Protein AF-A0A093G5S0-F1 (afdb_monomer)

InterPro domains:
  IPR011989 Armadillo-like helical [G3DSA:1.25.10.10] (1-171)
  IPR013878 Mo25-like [PF08569] (2-171)
  IPR013878 Mo25-like [PTHR10182] (2-171)
  IPR016024 Armadillo-type fold [SSF48371] (2-171)

Structure (mmCIF, N/CA/C/O backbone):
data_AF-A0A093G5S0-F1
#
_entry.id   AF-A0A093G5S0-F1
#
loop_
_atom_site.group_PDB
_atom_site.id
_atom_site.type_symbol
_atom_site.label_atom_id
_atom_site.label_alt_id
_atom_site.label_comp_id
_atom_site.label_asym_id
_atom_site.label_entity_id
_atom_site.label_seq_id
_atom_site.pdbx_PDB_ins_code
_atom_site.Cartn_x
_atom_site.Cartn_y
_atom_site.Cartn_z
_atom_site.occupancy
_atom_site.B_iso_or_equiv
_atom_site.auth_seq_id
_atom_site.auth_comp_id
_atom_site.auth_asym_id
_atom_site.auth_atom_id
_atom_site.pdbx_PDB_model_num
ATOM 1 N N . GLN A 1 1 ? -11.031 22.937 14.926 1.00 67.75 1 GLN A N 1
ATOM 2 C CA . GLN A 1 1 ? -12.144 22.072 15.363 1.00 67.75 1 GLN A CA 1
ATOM 3 C C . GLN A 1 1 ? -12.121 20.758 14.589 1.00 67.75 1 GLN A C 1
ATOM 5 O O . GLN A 1 1 ? -11.604 19.810 15.152 1.00 67.75 1 GLN A O 1
ATOM 10 N N . ALA A 1 2 ? -12.470 20.707 13.295 1.00 84.75 2 ALA A N 1
ATOM 11 C CA . ALA A 1 2 ? -12.469 19.441 12.534 1.00 84.75 2 ALA A CA 1
ATOM 12 C C . ALA A 1 2 ? -11.119 18.682 12.506 1.00 84.75 2 ALA A C 1
ATOM 14 O O . ALA A 1 2 ? -11.086 17.479 12.726 1.00 84.75 2 ALA A O 1
ATOM 15 N N . SER A 1 3 ? -9.992 19.375 12.288 1.00 84.62 3 SER A N 1
ATOM 16 C CA . SER A 1 3 ? -8.662 18.729 12.271 1.00 84.62 3 SER A CA 1
ATOM 17 C C . SER A 1 3 ? -8.305 18.072 13.614 1.00 84.62 3 SER A C 1
ATOM 19 O O . SER A 1 3 ? -7.853 16.934 13.654 1.00 84.62 3 SER A O 1
ATOM 21 N N . GLU A 1 4 ? -8.613 18.741 14.728 1.00 88.88 4 GLU A N 1
ATOM 22 C CA . GLU A 1 4 ? -8.352 18.222 16.076 1.00 88.88 4 GLU A CA 1
ATOM 23 C C . GLU A 1 4 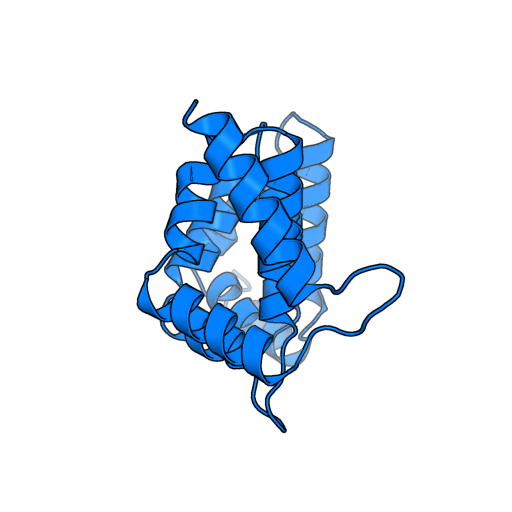? -9.207 16.984 16.395 1.00 88.88 4 GLU A C 1
ATOM 25 O O . GLU A 1 4 ? -8.733 16.042 17.027 1.00 88.88 4 GLU A O 1
ATOM 30 N N . GLU A 1 5 ? -10.460 16.960 15.935 1.00 92.69 5 GLU A N 1
ATOM 31 C CA . GLU A 1 5 ? -11.350 15.802 16.075 1.00 92.69 5 GLU A CA 1
ATOM 32 C C . GLU A 1 5 ? -10.858 14.600 15.262 1.00 92.69 5 GLU A C 1
ATOM 34 O O . GLU A 1 5 ? -10.888 13.473 15.762 1.00 92.69 5 GLU A O 1
ATOM 39 N N . VAL A 1 6 ? -10.347 14.831 14.046 1.00 92.56 6 VAL A N 1
ATOM 40 C CA . VAL A 1 6 ? -9.728 13.781 13.224 1.00 92.56 6 VAL A CA 1
ATOM 41 C C . VAL A 1 6 ? -8.500 13.210 13.928 1.00 92.56 6 VAL A C 1
ATOM 43 O O . VAL A 1 6 ? -8.415 11.993 14.077 1.00 92.56 6 VAL A O 1
ATOM 46 N N . SER A 1 7 ? -7.589 14.051 14.426 1.00 92.19 7 SER A N 1
ATOM 47 C CA . SER A 1 7 ? -6.389 13.579 15.130 1.00 92.19 7 SER A CA 1
ATOM 48 C C . SER A 1 7 ? -6.743 12.774 16.389 1.00 92.19 7 SER A C 1
ATOM 50 O O . SER A 1 7 ? -6.206 11.686 16.585 1.00 92.19 7 SER A O 1
ATOM 52 N N . LYS A 1 8 ? -7.707 13.238 17.203 1.00 93.94 8 LYS A N 1
ATOM 53 C CA . LYS A 1 8 ? -8.197 12.489 18.381 1.00 93.94 8 LYS A CA 1
ATOM 54 C C . LYS A 1 8 ? -8.806 11.141 17.996 1.00 93.94 8 LYS A C 1
ATOM 56 O O . LYS A 1 8 ? -8.541 10.136 18.651 1.00 93.94 8 LYS A O 1
ATOM 61 N N . SER A 1 9 ? -9.595 11.110 16.924 1.00 94.19 9 SER A N 1
ATOM 62 C CA . SER A 1 9 ? -10.241 9.883 16.447 1.00 94.19 9 SER A CA 1
ATOM 63 C C . SER A 1 9 ? -9.219 8.875 15.920 1.00 94.19 9 SER A C 1
ATOM 65 O O . SER A 1 9 ? -9.297 7.694 16.252 1.00 94.19 9 SER A O 1
ATOM 67 N N . LEU A 1 10 ? -8.230 9.330 15.143 1.00 94.88 10 LEU A N 1
ATOM 68 C CA . LEU A 1 10 ? -7.137 8.487 14.653 1.00 94.88 10 LEU A CA 1
ATOM 69 C C . LEU A 1 10 ? -6.314 7.916 15.807 1.00 94.88 10 LEU A C 1
ATOM 71 O O . LEU A 1 10 ? -6.008 6.725 15.810 1.00 94.88 10 LEU A O 1
ATOM 75 N N . GLN A 1 11 ? -6.013 8.730 16.817 1.00 93.81 11 GLN A N 1
ATOM 76 C CA . GLN A 1 11 ? -5.295 8.261 17.992 1.00 93.81 11 GLN A CA 1
ATOM 77 C C . GLN A 1 11 ? -6.086 7.179 18.745 1.00 93.81 11 GLN A C 1
ATOM 79 O O . GLN A 1 11 ? -5.525 6.128 19.049 1.00 93.81 11 GLN A O 1
ATOM 84 N N . ALA A 1 12 ? -7.389 7.379 18.963 1.00 93.00 12 ALA A N 1
ATOM 85 C CA . ALA A 1 12 ? -8.244 6.381 19.604 1.00 93.00 12 ALA A CA 1
ATOM 86 C C . ALA A 1 12 ? -8.317 5.067 18.800 1.00 93.00 12 ALA A C 1
ATOM 88 O O . ALA A 1 12 ? -8.182 3.983 19.367 1.00 93.00 12 ALA A O 1
ATOM 89 N N . MET A 1 13 ? -8.463 5.140 17.470 1.00 93.81 13 MET A N 1
ATOM 90 C CA . MET A 1 13 ? -8.431 3.952 16.602 1.00 93.81 13 MET A CA 1
ATOM 91 C C . MET A 1 13 ? -7.089 3.222 16.692 1.00 93.81 13 MET A C 1
ATOM 93 O O . MET A 1 13 ? -7.049 1.996 16.786 1.00 93.81 13 MET A O 1
ATOM 97 N N . LYS A 1 14 ? -5.980 3.967 16.685 1.00 92.25 14 LYS A N 1
ATOM 98 C CA . LYS A 1 14 ? -4.633 3.411 16.819 1.00 92.25 14 LYS A CA 1
ATOM 99 C C . LYS A 1 14 ? -4.452 2.698 18.157 1.00 92.25 14 LYS A C 1
ATOM 101 O O . LYS A 1 14 ? -3.913 1.598 18.167 1.00 92.25 14 LYS A O 1
ATOM 106 N N . GLU A 1 15 ? -4.908 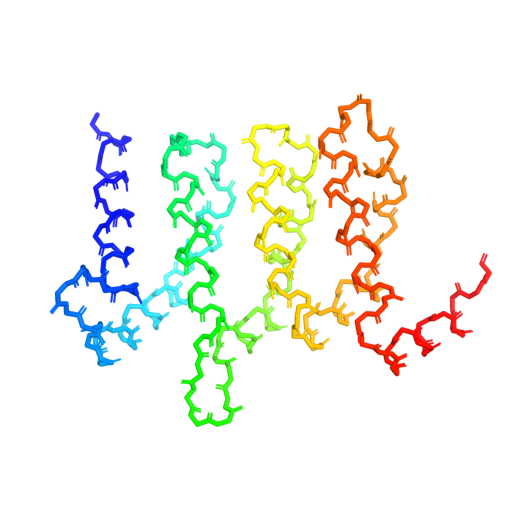3.283 19.260 1.00 91.06 15 GLU A N 1
ATOM 107 C CA . GLU A 1 15 ? -4.829 2.666 20.591 1.00 91.06 15 GLU A CA 1
ATOM 108 C C . GLU A 1 15 ? -5.627 1.355 20.658 1.00 91.06 15 GLU A C 1
ATOM 110 O O . GLU A 1 15 ? -5.139 0.369 21.210 1.00 91.06 15 GLU A O 1
ATOM 115 N N . ILE A 1 16 ? -6.803 1.297 20.022 1.00 91.06 16 ILE A N 1
ATOM 116 C CA . ILE A 1 16 ? -7.604 0.066 19.923 1.00 91.06 16 ILE A CA 1
ATOM 117 C C . ILE A 1 16 ? -6.872 -1.024 19.129 1.00 91.06 16 ILE A C 1
ATOM 119 O O . ILE A 1 16 ? -6.949 -2.193 19.493 1.00 91.06 16 ILE A O 1
ATOM 123 N N . LEU A 1 17 ? -6.190 -0.668 18.037 1.00 87.75 17 LEU A N 1
ATOM 124 C CA . LEU A 1 17 ? -5.579 -1.631 17.109 1.00 87.75 17 LEU A CA 1
ATOM 125 C C . LEU A 1 17 ? -4.172 -2.077 17.517 1.00 87.75 17 LEU A C 1
ATOM 127 O O . LEU A 1 17 ? -3.797 -3.233 17.323 1.00 87.75 17 LEU A O 1
ATOM 131 N N . CYS A 1 18 ? -3.371 -1.157 18.044 1.00 82.56 18 CYS A N 1
ATOM 132 C CA . CYS A 1 18 ? -1.974 -1.396 18.398 1.00 82.56 18 CYS A CA 1
ATOM 133 C C . CYS A 1 18 ? -1.787 -1.730 19.883 1.00 82.56 18 CYS A C 1
ATOM 135 O O . CYS A 1 18 ? -0.714 -2.201 20.253 1.00 82.56 18 CYS A O 1
ATOM 137 N N . GLY A 1 19 ? -2.808 -1.505 20.715 1.00 78.88 19 GLY A N 1
ATOM 138 C CA . GLY A 1 19 ? -2.689 -1.564 22.167 1.00 78.88 19 GLY A CA 1
ATOM 139 C C . GLY A 1 19 ? -1.970 -0.343 22.744 1.00 78.88 19 GLY A C 1
ATOM 140 O O . GLY A 1 19 ? -1.450 0.517 22.026 1.00 78.88 19 GLY A O 1
ATOM 141 N N . THR A 1 20 ? -1.940 -0.272 24.071 1.00 75.81 20 THR A N 1
ATOM 142 C CA . THR A 1 20 ? -1.122 0.690 24.824 1.00 75.81 20 THR A CA 1
ATOM 143 C C . THR A 1 20 ? 0.045 -0.043 2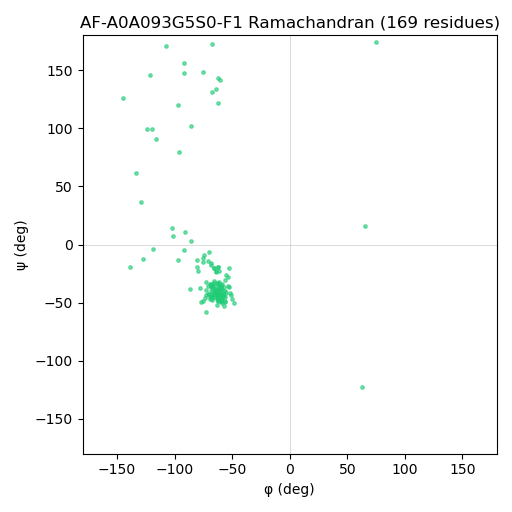5.482 1.00 75.81 20 THR A C 1
ATOM 145 O O . THR A 1 20 ? 0.085 -1.271 25.485 1.00 75.81 20 THR A O 1
ATOM 148 N N . THR A 1 21 ? 1.008 0.687 26.054 1.00 66.44 21 THR A N 1
ATOM 149 C CA . THR A 1 21 ? 2.210 0.112 26.693 1.00 66.44 21 THR A CA 1
ATOM 150 C C . THR A 1 21 ? 1.925 -0.963 27.748 1.00 66.44 21 THR A C 1
ATOM 152 O O . THR A 1 21 ? 2.808 -1.773 28.007 1.00 66.44 21 THR A O 1
ATOM 155 N N . ASP A 1 22 ? 0.708 -1.010 28.303 1.00 65.88 22 ASP A N 1
ATOM 156 C CA . ASP A 1 22 ? 0.340 -1.904 29.406 1.00 65.88 22 ASP A CA 1
ATOM 157 C C . ASP A 1 22 ? -0.780 -2.911 29.078 1.00 65.88 22 ASP A C 1
ATOM 159 O O . ASP A 1 22 ? -1.122 -3.733 29.932 1.00 65.88 22 ASP A O 1
ATOM 163 N N . LYS A 1 23 ? -1.396 -2.866 27.884 1.00 69.00 23 LYS A N 1
ATOM 164 C CA . LYS A 1 23 ? -2.527 -3.749 27.534 1.00 69.00 23 LYS A CA 1
ATOM 165 C C . LYS A 1 23 ? -2.518 -4.165 26.068 1.00 69.00 23 LYS A C 1
ATOM 167 O O . LYS A 1 23 ? -2.558 -3.318 25.175 1.00 69.00 23 LYS A O 1
ATOM 172 N N . GLU A 1 24 ? -2.561 -5.478 25.840 1.00 71.19 24 GLU A N 1
ATOM 173 C CA . GLU A 1 24 ? -2.843 -6.034 24.517 1.00 71.19 24 GLU A CA 1
ATOM 174 C C . GLU A 1 24 ? -4.252 -5.634 24.047 1.00 71.19 24 GLU A C 1
ATOM 176 O O . GLU A 1 24 ? -5.187 -5.561 24.856 1.00 71.19 24 GLU A O 1
ATOM 181 N N . PRO A 1 25 ? -4.421 -5.360 22.744 1.00 78.00 25 PRO A N 1
ATOM 182 C CA . PRO A 1 25 ? -5.691 -4.911 22.205 1.00 78.00 25 PRO A CA 1
ATOM 183 C C . PRO A 1 25 ? -6.752 -6.028 22.283 1.00 78.00 25 PRO A C 1
ATOM 185 O O . PRO A 1 25 ? -6.488 -7.156 21.852 1.00 78.00 25 PRO A O 1
ATOM 188 N N . PRO A 1 26 ? -7.969 -5.752 22.795 1.00 81.69 26 PRO A N 1
ATOM 189 C CA . PRO A 1 26 ? -9.013 -6.766 22.899 1.00 81.69 26 PRO A CA 1
ATOM 190 C C . PRO A 1 26 ? -9.407 -7.282 21.511 1.00 81.69 26 PRO A C 1
ATOM 192 O O . PRO A 1 26 ? -9.851 -6.514 20.655 1.00 81.69 26 PRO A O 1
ATOM 195 N N . THR A 1 27 ? -9.284 -8.592 21.281 1.00 84.75 27 THR A N 1
ATOM 196 C CA . THR A 1 27 ? -9.490 -9.204 19.955 1.00 84.75 27 THR A CA 1
ATOM 197 C C . THR A 1 27 ? -10.873 -8.913 19.367 1.00 84.75 27 THR A C 1
ATOM 199 O O . THR A 1 27 ? -10.997 -8.704 18.160 1.00 84.75 27 THR A O 1
ATOM 202 N N . GLU A 1 28 ? -11.907 -8.865 20.211 1.00 87.94 28 GLU A N 1
ATOM 203 C CA . GLU A 1 28 ? -13.278 -8.548 19.802 1.00 87.94 28 GLU A CA 1
ATOM 204 C C . GLU A 1 28 ? -13.417 -7.092 19.340 1.00 87.94 28 GLU A C 1
ATOM 206 O O . GLU A 1 28 ? -13.950 -6.836 18.262 1.00 87.94 28 GLU A O 1
ATOM 211 N N . THR A 1 29 ? -12.866 -6.137 20.094 1.00 89.38 29 THR A N 1
ATOM 212 C CA . THR A 1 29 ? -12.905 -4.711 19.737 1.00 89.38 29 THR A CA 1
ATOM 213 C C . THR A 1 29 ? -12.121 -4.437 18.454 1.00 89.38 29 THR A C 1
ATOM 215 O O . THR A 1 29 ? -12.588 -3.697 17.592 1.00 89.38 29 THR A O 1
ATOM 218 N N . VAL A 1 30 ? -10.969 -5.091 18.271 1.00 90.88 30 VAL A N 1
ATOM 219 C CA . VAL A 1 30 ? -10.203 -5.035 17.015 1.00 90.88 30 VAL A CA 1
ATOM 220 C C . VAL A 1 30 ? -11.019 -5.592 15.849 1.00 90.88 30 VAL A C 1
ATOM 222 O O . VAL A 1 30 ? -11.008 -5.020 14.760 1.00 90.88 30 VAL A O 1
ATOM 225 N N . ALA A 1 31 ? -11.731 -6.704 16.054 1.00 90.31 31 ALA A N 1
ATOM 226 C CA . ALA A 1 31 ? -12.573 -7.301 15.022 1.00 90.31 31 ALA A CA 1
ATOM 227 C C . ALA A 1 31 ? -13.723 -6.376 14.610 1.00 90.31 31 ALA A C 1
ATOM 229 O O . ALA A 1 31 ? -13.939 -6.193 13.413 1.00 90.31 31 ALA A O 1
ATOM 230 N N . GLN A 1 32 ? -14.410 -5.778 15.586 1.00 93.06 32 GLN A N 1
ATOM 231 C CA . GLN A 1 32 ? -15.488 -4.819 15.352 1.00 93.06 32 GLN A CA 1
ATOM 232 C C . GLN A 1 32 ? -14.974 -3.580 14.613 1.00 93.06 32 GLN A C 1
ATOM 234 O O . GLN A 1 32 ? -15.530 -3.213 13.582 1.00 93.06 32 GLN A O 1
ATOM 239 N N . LEU A 1 33 ? -13.867 -2.986 15.073 1.00 94.06 33 LEU A N 1
ATOM 240 C CA . LEU A 1 33 ? -13.283 -1.814 14.422 1.00 94.06 33 LEU A CA 1
ATOM 241 C C . LEU A 1 33 ? -12.838 -2.123 12.985 1.00 94.06 33 LEU A C 1
ATOM 243 O O . LEU A 1 33 ? -13.130 -1.350 12.078 1.00 94.06 33 LEU A O 1
ATOM 247 N N . ALA A 1 34 ? -12.178 -3.261 12.750 1.00 93.44 34 ALA A N 1
ATOM 248 C CA . ALA A 1 34 ? -11.793 -3.679 11.403 1.00 93.44 34 ALA A CA 1
ATOM 249 C C . ALA A 1 34 ? -13.017 -3.851 10.490 1.00 93.44 34 ALA A C 1
ATOM 251 O O . ALA A 1 34 ? -13.003 -3.378 9.357 1.00 93.44 34 ALA A O 1
ATOM 252 N N . GLN A 1 35 ? -14.085 -4.479 10.988 1.00 92.94 35 GLN A N 1
ATOM 253 C CA . GLN A 1 35 ? -15.315 -4.663 10.223 1.00 92.94 35 GLN A CA 1
ATOM 254 C C . GLN A 1 35 ? -15.965 -3.323 9.851 1.00 92.94 35 GLN A C 1
ATOM 256 O O . GLN A 1 35 ? -16.341 -3.126 8.696 1.00 92.94 35 GLN A O 1
ATOM 261 N N . GLU A 1 36 ? -16.046 -2.386 10.795 1.00 94.94 36 GLU A N 1
ATOM 262 C CA . GLU A 1 36 ? -16.591 -1.048 10.549 1.00 94.94 36 GLU A CA 1
ATOM 263 C C . GLU A 1 36 ? -15.727 -0.234 9.581 1.00 94.94 36 GLU A C 1
ATOM 265 O O . GLU A 1 36 ? -16.260 0.482 8.732 1.00 94.94 36 GLU A O 1
ATOM 270 N N . LEU A 1 37 ? -14.400 -0.389 9.624 1.00 94.94 37 LEU A N 1
ATOM 271 C CA . LEU A 1 37 ? -13.488 0.228 8.656 1.00 94.94 37 LEU A CA 1
ATOM 272 C C . LEU A 1 37 ? -13.769 -0.228 7.216 1.00 94.94 37 LEU A C 1
ATOM 274 O O . LEU A 1 37 ? -13.663 0.585 6.294 1.00 94.94 37 LEU A O 1
ATOM 278 N N . TYR A 1 38 ? -14.137 -1.498 7.021 1.00 93.44 38 TYR A N 1
ATOM 279 C CA . TYR A 1 38 ? -14.525 -2.027 5.711 1.00 93.44 38 TYR A CA 1
ATOM 280 C C . TYR A 1 38 ? -15.928 -1.557 5.309 1.00 93.44 38 TYR A C 1
ATOM 282 O O . TYR A 1 38 ? -16.106 -1.041 4.209 1.00 93.44 38 TYR A O 1
ATOM 290 N N . ASN A 1 39 ? -16.913 -1.686 6.205 1.00 94.75 39 ASN A N 1
ATOM 291 C CA . ASN A 1 39 ? -18.320 -1.376 5.923 1.00 94.75 39 ASN A CA 1
ATOM 292 C C . ASN A 1 39 ? -18.544 0.106 5.595 1.00 94.75 39 ASN A C 1
ATOM 294 O O . ASN A 1 39 ? -19.321 0.440 4.705 1.00 94.75 39 ASN A O 1
ATOM 298 N N . SER A 1 40 ? -17.861 0.995 6.317 1.00 95.50 40 SER A N 1
ATOM 299 C CA . SER A 1 40 ? -17.972 2.445 6.130 1.00 95.50 40 SER A CA 1
ATOM 300 C C . SER A 1 40 ? -17.149 2.977 4.954 1.00 95.50 40 SER A C 1
ATOM 302 O O . SER A 1 40 ? -17.292 4.142 4.584 1.00 95.50 40 SER A O 1
ATOM 304 N N . GLY A 1 41 ? -16.236 2.171 4.400 1.00 93.31 41 GLY A N 1
ATOM 305 C CA . GLY A 1 41 ? -15.246 2.637 3.430 1.00 93.31 41 GLY A CA 1
ATOM 306 C C . GLY A 1 41 ? -14.242 3.643 4.011 1.00 93.31 41 GLY A C 1
ATOM 307 O O . GLY A 1 41 ? -13.542 4.316 3.253 1.00 93.31 41 GLY A O 1
ATOM 308 N N . LEU A 1 42 ? -14.135 3.761 5.342 1.00 94.06 42 LEU A N 1
ATOM 309 C CA . LEU A 1 42 ? -13.285 4.763 5.990 1.00 94.06 42 LEU A CA 1
ATOM 310 C C . LEU A 1 42 ? -11.812 4.634 5.578 1.00 94.06 42 LEU A C 1
ATOM 312 O O . LEU A 1 42 ? -11.143 5.649 5.410 1.00 94.06 42 LEU A O 1
ATOM 316 N N . LEU A 1 43 ? -11.313 3.419 5.326 1.00 91.19 43 LEU A N 1
ATOM 317 C CA . LEU A 1 43 ? -9.943 3.222 4.826 1.00 91.19 43 LEU A CA 1
ATOM 318 C C . LEU A 1 43 ? -9.688 3.928 3.495 1.00 91.19 43 LEU A C 1
ATOM 320 O O . LEU A 1 43 ? -8.663 4.586 3.330 1.00 91.19 43 LEU A O 1
ATOM 324 N N . VAL A 1 44 ? -10.635 3.816 2.565 1.00 94.81 44 VAL A N 1
ATOM 325 C CA . VAL A 1 44 ? -10.571 4.480 1.258 1.00 94.81 44 VAL A CA 1
ATOM 326 C C . VAL A 1 44 ? -10.572 5.991 1.468 1.00 94.81 44 VAL A C 1
ATOM 328 O O . VAL A 1 44 ? -9.714 6.690 0.933 1.00 94.81 44 VAL A O 1
ATOM 331 N N . THR A 1 45 ? -11.478 6.486 2.314 1.00 96.50 45 THR A N 1
ATOM 332 C CA . THR A 1 45 ? -11.614 7.913 2.634 1.00 96.50 45 THR A CA 1
ATOM 333 C C . THR A 1 45 ? -10.345 8.493 3.259 1.00 96.50 45 THR A C 1
ATOM 335 O O . THR A 1 45 ? -9.930 9.586 2.871 1.00 96.50 45 THR A O 1
ATOM 338 N N . LEU A 1 46 ? -9.700 7.776 4.184 1.00 95.62 46 LEU A N 1
ATOM 339 C CA . LEU A 1 46 ? -8.455 8.208 4.825 1.00 95.62 46 LEU A CA 1
ATOM 340 C C . LEU A 1 46 ? -7.297 8.301 3.826 1.00 95.62 46 LEU A C 1
ATOM 342 O O . LEU A 1 46 ? -6.529 9.259 3.880 1.00 95.62 46 LEU A O 1
ATOM 346 N N . ILE A 1 47 ? -7.184 7.348 2.895 1.00 95.69 47 ILE A N 1
ATOM 347 C CA . ILE A 1 47 ? -6.148 7.367 1.852 1.00 95.69 47 ILE A CA 1
ATOM 348 C C . ILE A 1 47 ? -6.420 8.494 0.847 1.00 95.69 47 ILE A C 1
ATOM 350 O O . ILE A 1 47 ? -5.520 9.275 0.543 1.00 95.69 47 ILE A O 1
ATOM 354 N N . ALA A 1 48 ? -7.662 8.625 0.374 1.00 95.62 48 ALA A N 1
ATOM 355 C CA . ALA A 1 48 ? -8.053 9.648 -0.595 1.00 95.62 48 ALA A CA 1
ATOM 356 C C . ALA A 1 48 ? -7.857 11.077 -0.059 1.00 95.62 48 ALA A C 1
ATOM 358 O O . ALA A 1 48 ? -7.478 11.976 -0.806 1.00 95.62 48 ALA A O 1
ATOM 359 N N . ASN A 1 49 ? -8.069 11.282 1.244 1.00 95.94 49 ASN A N 1
ATOM 360 C CA . ASN A 1 49 ? -7.941 12.583 1.904 1.00 95.94 49 ASN A CA 1
ATOM 361 C C . ASN A 1 49 ? -6.637 12.737 2.698 1.00 95.94 49 ASN A C 1
ATOM 363 O O . ASN A 1 49 ? -6.503 13.683 3.474 1.00 95.94 49 ASN A O 1
ATOM 367 N N . LEU A 1 50 ? -5.652 11.854 2.500 1.00 96.31 50 LEU A N 1
ATOM 368 C CA . LEU A 1 50 ? -4.426 11.823 3.303 1.00 96.31 50 LEU A CA 1
ATOM 369 C C . LEU A 1 50 ? -3.672 13.161 3.289 1.00 96.31 50 LEU A C 1
ATOM 371 O O . LEU A 1 50 ? -3.028 13.526 4.270 1.00 96.31 50 LEU A O 1
ATOM 375 N N . GLN A 1 51 ? -3.773 13.926 2.198 1.00 95.38 51 GLN A N 1
ATOM 376 C CA . GLN A 1 51 ? -3.162 15.253 2.088 1.00 95.38 51 GLN A CA 1
ATOM 377 C C . GLN A 1 51 ? -3.729 16.268 3.093 1.00 95.38 51 GLN A C 1
ATOM 379 O O . GLN A 1 51 ? -2.965 17.106 3.575 1.00 95.38 51 GLN A O 1
ATOM 384 N N . LEU A 1 52 ? -5.020 16.162 3.429 1.00 94.94 52 LEU A N 1
ATOM 385 C CA . LEU A 1 52 ? -5.751 17.077 4.317 1.00 94.94 52 LEU A CA 1
ATOM 386 C C . LEU A 1 52 ? -5.503 16.800 5.807 1.00 94.94 52 LEU A C 1
ATOM 388 O O . LEU A 1 52 ? -5.755 17.664 6.643 1.00 94.94 52 LEU A O 1
ATOM 392 N N . ILE A 1 53 ? -5.023 15.601 6.137 1.00 94.88 53 ILE A N 1
ATOM 393 C CA . ILE A 1 53 ? -4.721 15.180 7.510 1.00 94.88 53 ILE A CA 1
ATOM 394 C C . ILE A 1 53 ? -3.422 15.852 7.969 1.00 94.88 53 ILE A C 1
ATOM 396 O O . ILE A 1 53 ? -2.537 16.114 7.159 1.00 94.88 53 ILE A O 1
ATOM 400 N N . ASP A 1 54 ? -3.265 16.150 9.252 1.00 94.31 54 ASP A N 1
ATOM 401 C CA . ASP A 1 54 ? -2.032 16.724 9.791 1.00 94.31 54 ASP A CA 1
ATOM 402 C C . ASP A 1 54 ? -0.844 15.734 9.734 1.00 94.31 54 ASP A C 1
ATOM 404 O O . ASP A 1 54 ? -0.979 14.570 9.353 1.00 94.31 54 ASP A O 1
ATOM 408 N N . PHE A 1 55 ? 0.365 16.196 10.058 1.00 91.94 5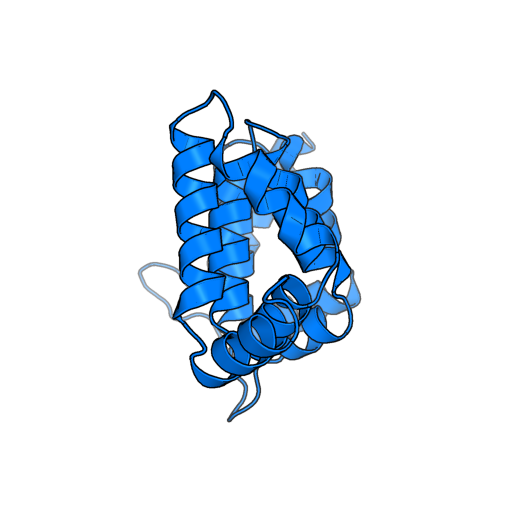5 PHE A N 1
ATOM 409 C CA . PHE A 1 55 ? 1.578 15.381 9.918 1.00 91.94 55 PHE A CA 1
ATOM 410 C C . PHE A 1 55 ? 1.565 14.113 10.790 1.00 91.94 55 PHE A C 1
ATOM 412 O O . PHE A 1 55 ? 1.915 13.036 10.293 1.00 91.94 55 PHE A O 1
ATOM 419 N N . GLU A 1 56 ? 1.149 14.219 12.057 1.00 94.00 56 GLU A N 1
ATOM 420 C CA . GLU A 1 56 ? 1.044 13.053 12.943 1.00 94.00 56 GLU A CA 1
ATOM 421 C C . GLU A 1 56 ? -0.156 12.187 12.551 1.00 94.00 56 GLU A C 1
ATOM 423 O O . GLU A 1 56 ? -0.018 10.969 12.457 1.00 94.00 56 GLU A O 1
ATOM 428 N N . GLY A 1 57 ? -1.289 12.783 12.169 1.00 95.38 57 GLY A N 1
ATOM 429 C CA . GLY A 1 57 ? -2.429 12.020 11.660 1.00 95.38 57 GLY A CA 1
ATOM 430 C C . GLY A 1 57 ? -2.085 11.160 10.433 1.00 95.38 57 GLY A C 1
ATOM 431 O O . GLY A 1 57 ? -2.475 9.996 10.366 1.00 95.38 57 GLY A O 1
ATOM 432 N N . LYS A 1 58 ? -1.274 11.656 9.484 1.00 95.81 58 LYS A N 1
ATOM 433 C CA . LYS A 1 58 ? -0.801 10.858 8.330 1.00 95.81 58 LYS A CA 1
ATOM 434 C C . LYS A 1 58 ? -0.002 9.616 8.758 1.00 95.81 58 LYS A C 1
ATOM 436 O O . LYS A 1 58 ? -0.069 8.563 8.113 1.00 95.81 58 LYS A O 1
ATOM 441 N N . LYS A 1 59 ? 0.797 9.744 9.820 1.00 95.25 59 LYS A N 1
ATOM 442 C CA . LYS A 1 59 ? 1.578 8.642 10.398 1.00 95.25 59 LYS A CA 1
ATOM 443 C C . LYS A 1 59 ? 0.657 7.637 11.082 1.00 95.25 59 LYS A C 1
ATOM 445 O O . LYS A 1 59 ? 0.820 6.440 10.853 1.00 95.25 59 LYS A O 1
ATOM 450 N N . ASP A 1 60 ? -0.334 8.120 11.822 1.00 95.94 60 ASP A N 1
ATOM 451 C CA . ASP A 1 60 ? -1.332 7.281 12.481 1.00 95.94 60 ASP A CA 1
ATOM 452 C C . ASP A 1 60 ? -2.176 6.501 11.468 1.00 95.94 60 ASP A C 1
ATOM 454 O O . ASP A 1 60 ? -2.326 5.292 11.621 1.00 95.94 60 ASP A O 1
ATOM 458 N N . VAL A 1 61 ? -2.612 7.125 10.365 1.00 97.06 61 VAL A N 1
ATOM 459 C CA . VAL A 1 61 ? -3.295 6.424 9.258 1.00 97.06 61 VAL A CA 1
ATOM 460 C C . VAL A 1 61 ? -2.440 5.283 8.710 1.00 97.06 61 VAL A C 1
ATOM 462 O O . VAL A 1 61 ? -2.936 4.172 8.539 1.00 97.06 61 VAL A O 1
ATOM 465 N N . SER A 1 62 ? -1.146 5.527 8.482 1.00 96.25 62 SER A N 1
ATOM 466 C CA . SER A 1 62 ? -0.237 4.494 7.962 1.00 96.25 62 SER A CA 1
ATOM 467 C C . SER A 1 62 ? -0.085 3.324 8.940 1.00 96.25 62 SER A C 1
ATOM 469 O O . SER A 1 62 ? -0.029 2.167 8.530 1.00 96.25 62 SER A O 1
ATOM 471 N N . GLN A 1 63 ? -0.029 3.609 10.243 1.00 95.19 63 GLN A N 1
ATOM 472 C CA . GLN A 1 63 ? 0.065 2.583 11.283 1.00 95.19 63 GLN A CA 1
ATOM 473 C C . GLN A 1 63 ? -1.227 1.772 11.408 1.00 95.19 63 GLN A C 1
ATOM 475 O O . GLN A 1 63 ? -1.159 0.545 11.443 1.00 95.19 63 GLN A O 1
ATOM 480 N N . ILE A 1 64 ? -2.382 2.442 11.418 1.00 95.88 64 ILE A N 1
ATOM 481 C CA . ILE A 1 64 ? -3.709 1.815 11.430 1.00 95.88 64 ILE A CA 1
ATOM 482 C C . ILE A 1 64 ? -3.852 0.883 10.228 1.00 95.88 64 ILE A C 1
ATOM 484 O O . ILE A 1 64 ? -4.138 -0.298 10.410 1.00 95.88 64 ILE A O 1
ATOM 488 N N . PHE A 1 65 ? -3.581 1.390 9.020 1.00 97.38 65 PHE A N 1
ATOM 489 C CA . PHE A 1 65 ? -3.669 0.628 7.775 1.00 97.38 65 PHE A CA 1
ATOM 490 C C . PHE A 1 65 ? -2.788 -0.627 7.811 1.00 97.38 65 PHE A C 1
ATOM 492 O O . PHE A 1 65 ? -3.257 -1.732 7.545 1.00 97.38 65 PHE A O 1
ATOM 499 N N . ASN A 1 66 ? -1.521 -0.485 8.206 1.00 96.31 66 ASN A N 1
ATOM 500 C CA . ASN A 1 66 ? -0.590 -1.611 8.258 1.00 96.31 66 ASN A CA 1
ATOM 501 C C . ASN A 1 66 ? -0.964 -2.634 9.342 1.00 96.31 66 ASN A C 1
ATOM 503 O O . ASN A 1 66 ? -0.782 -3.834 9.141 1.00 96.31 66 ASN A O 1
ATOM 507 N N . ASN A 1 67 ? -1.484 -2.182 10.487 1.00 94.56 67 ASN A N 1
ATOM 508 C CA . ASN A 1 67 ? -1.915 -3.066 11.567 1.00 94.56 67 ASN A CA 1
ATOM 509 C C . ASN A 1 67 ? -3.078 -3.957 11.109 1.00 94.56 67 ASN A C 1
ATOM 511 O O . ASN A 1 67 ? -2.977 -5.183 11.180 1.00 94.56 67 ASN A O 1
ATOM 515 N N . ILE A 1 68 ? -4.133 -3.361 10.545 1.00 94.94 68 ILE A N 1
ATOM 516 C CA . ILE A 1 68 ? -5.270 -4.145 10.053 1.00 94.94 68 ILE A CA 1
ATOM 517 C C . ILE A 1 68 ? -4.880 -5.025 8.866 1.00 94.94 68 ILE A C 1
ATOM 519 O O . ILE A 1 68 ? -5.431 -6.113 8.714 1.00 94.94 68 ILE A O 1
ATOM 523 N N . LEU A 1 69 ? -3.931 -4.601 8.026 1.00 96.56 69 LEU A N 1
ATOM 524 C CA . LEU A 1 69 ? -3.484 -5.383 6.876 1.00 96.56 69 LEU A CA 1
ATOM 525 C C . LEU A 1 69 ? -2.812 -6.691 7.299 1.00 96.56 69 LEU A C 1
ATOM 527 O O . LEU A 1 69 ? -3.069 -7.739 6.710 1.00 96.56 69 LEU A O 1
ATOM 531 N N . ARG A 1 70 ? -2.011 -6.634 8.367 1.00 94.62 70 ARG A N 1
ATOM 532 C CA . ARG A 1 70 ? -1.323 -7.791 8.956 1.00 94.62 70 ARG A CA 1
ATOM 533 C C . ARG A 1 70 ? -2.244 -8.702 9.765 1.00 94.62 70 ARG A C 1
ATOM 535 O O . ARG A 1 70 ? -1.831 -9.800 10.133 1.00 94.62 70 ARG A O 1
ATOM 542 N N . ARG A 1 71 ? -3.471 -8.269 10.061 1.00 92.31 71 ARG A N 1
ATOM 543 C CA . ARG A 1 71 ? -4.414 -9.035 10.875 1.00 92.31 71 ARG A CA 1
ATOM 544 C C . ARG A 1 71 ? -4.805 -10.342 10.182 1.00 92.31 71 ARG A C 1
ATOM 546 O O . ARG A 1 71 ? -5.171 -10.359 9.006 1.00 92.31 71 ARG A O 1
ATOM 553 N N . GLN A 1 72 ? -4.790 -11.427 10.952 1.00 90.44 72 GLN A N 1
ATOM 554 C CA . GLN A 1 72 ? -5.206 -12.756 10.511 1.00 90.44 72 GLN A CA 1
ATOM 555 C C . GLN A 1 72 ? -6.346 -13.294 11.379 1.00 90.44 72 GLN A C 1
ATOM 557 O O . GLN A 1 72 ? -6.409 -13.032 12.579 1.00 90.44 72 GLN A O 1
ATOM 562 N N . ILE A 1 73 ? -7.250 -14.049 10.756 1.00 88.88 73 ILE A N 1
ATOM 563 C CA . ILE A 1 73 ? -8.287 -14.838 11.427 1.00 88.88 73 ILE A CA 1
ATOM 564 C C . ILE A 1 73 ? -8.105 -16.282 10.958 1.00 88.88 73 ILE A C 1
ATOM 566 O O . ILE A 1 73 ? -8.492 -16.645 9.845 1.00 88.88 73 ILE A O 1
ATOM 570 N N . GLY A 1 74 ? -7.448 -17.096 11.788 1.00 90.50 74 GLY A N 1
ATOM 571 C CA . GLY A 1 74 ? -6.941 -18.399 11.361 1.00 90.50 74 GLY A CA 1
ATOM 572 C C . GLY A 1 74 ? -5.896 -18.227 10.256 1.00 90.50 74 GLY A C 1
ATOM 573 O O . GLY A 1 74 ? -4.913 -17.518 10.438 1.00 90.50 74 GLY A O 1
ATOM 574 N N . THR A 1 75 ? -6.126 -18.844 9.099 1.00 91.50 75 THR A N 1
ATOM 575 C CA . THR A 1 75 ? -5.254 -18.729 7.915 1.00 91.50 75 THR A CA 1
ATOM 576 C C . THR A 1 75 ? -5.657 -17.603 6.962 1.00 91.50 75 THR A C 1
ATOM 578 O O . THR A 1 75 ? -4.969 -17.367 5.971 1.00 91.50 75 THR A O 1
ATOM 581 N N . ARG A 1 76 ? -6.774 -16.914 7.229 1.00 93.31 76 ARG A N 1
ATOM 582 C CA . ARG A 1 76 ? -7.302 -15.856 6.360 1.00 93.31 76 ARG A CA 1
ATOM 583 C C . ARG A 1 76 ? -6.769 -14.490 6.762 1.00 93.31 76 ARG A C 1
ATOM 585 O O . ARG A 1 76 ? -6.597 -14.208 7.947 1.00 93.31 76 ARG A O 1
ATOM 592 N N . SER A 1 77 ? -6.601 -13.622 5.770 1.00 95.81 77 SER A N 1
ATOM 593 C CA . SER A 1 77 ? -6.239 -12.213 5.942 1.00 95.81 77 SER A CA 1
ATOM 594 C C . SER A 1 77 ? -7.384 -11.330 5.431 1.00 95.81 77 SER A C 1
ATOM 596 O O . SER A 1 77 ? -7.394 -10.984 4.249 1.00 95.81 77 SER A O 1
ATOM 598 N N . PRO A 1 78 ? -8.351 -10.942 6.290 1.00 95.69 78 PRO A N 1
ATOM 599 C CA . PRO A 1 78 ? -9.561 -10.234 5.860 1.00 95.69 78 PRO A CA 1
ATOM 600 C C . PRO A 1 78 ? -9.282 -8.942 5.089 1.00 95.69 78 PRO A C 1
ATOM 602 O O . PRO A 1 78 ? -9.928 -8.667 4.085 1.00 95.69 78 PRO A O 1
ATOM 605 N N . THR A 1 79 ? -8.280 -8.165 5.508 1.00 96.75 79 THR A N 1
ATOM 606 C CA . THR A 1 79 ? -7.917 -6.917 4.818 1.00 96.75 79 THR A CA 1
ATOM 607 C C . THR A 1 79 ? -7.324 -7.177 3.435 1.00 96.75 79 THR A C 1
ATOM 609 O O . THR A 1 79 ? -7.584 -6.420 2.507 1.00 96.75 79 THR A O 1
ATOM 612 N N . VAL A 1 80 ? -6.555 -8.258 3.265 1.00 97.94 80 VAL A N 1
ATOM 613 C CA . VAL A 1 80 ? -6.014 -8.649 1.954 1.00 97.94 80 VAL A CA 1
ATOM 614 C C . VAL A 1 80 ? -7.150 -9.038 1.016 1.00 97.94 80 VAL A C 1
ATOM 616 O O . VAL A 1 80 ? -7.164 -8.612 -0.136 1.00 97.94 80 VAL A O 1
ATOM 619 N N . GLU A 1 81 ? -8.130 -9.793 1.510 1.00 97.19 81 GLU A N 1
ATOM 620 C CA . GLU A 1 81 ? -9.330 -10.150 0.748 1.00 97.19 81 GLU A CA 1
ATOM 621 C C . GLU A 1 81 ? -10.151 -8.903 0.381 1.00 97.19 81 GLU A C 1
ATOM 623 O O . GLU A 1 81 ? -10.537 -8.736 -0.776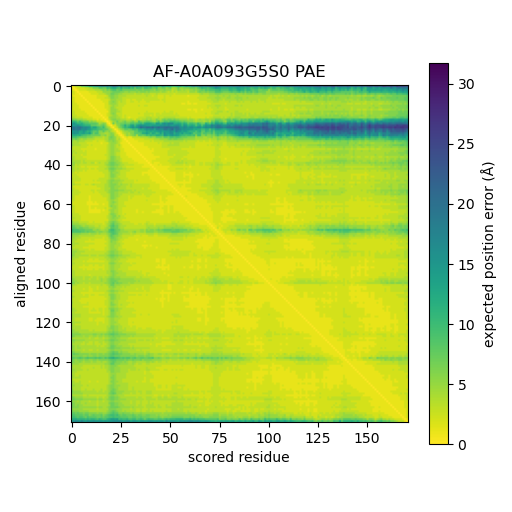 1.00 97.19 81 GLU A O 1
ATOM 628 N N . TYR A 1 82 ? -10.341 -7.984 1.333 1.00 97.50 82 TYR A N 1
ATOM 629 C CA . TYR A 1 82 ? -11.031 -6.715 1.109 1.00 97.50 82 TYR A CA 1
ATOM 630 C C . TYR A 1 82 ? -10.342 -5.864 0.033 1.00 97.50 82 TYR A C 1
ATOM 632 O O . TYR A 1 82 ? -11.010 -5.411 -0.893 1.00 97.50 82 TYR A O 1
ATOM 640 N N . ILE A 1 83 ? -9.019 -5.676 0.106 1.00 97.81 83 ILE A N 1
ATOM 641 C CA . ILE A 1 83 ? -8.269 -4.904 -0.899 1.00 97.81 83 ILE A CA 1
ATOM 642 C C . ILE A 1 83 ? -8.257 -5.628 -2.249 1.00 97.81 83 ILE A C 1
ATOM 644 O O . ILE A 1 83 ? -8.349 -4.974 -3.284 1.00 97.81 83 ILE A O 1
ATOM 648 N N . SER A 1 84 ? -8.213 -6.963 -2.264 1.00 97.44 84 SER A N 1
ATOM 649 C CA . SER A 1 84 ? -8.296 -7.736 -3.512 1.00 97.44 84 SER A CA 1
ATOM 650 C C . SER A 1 84 ? -9.631 -7.518 -4.232 1.00 97.44 84 SER A C 1
ATOM 652 O O . SER A 1 84 ? -9.660 -7.433 -5.456 1.00 97.44 84 SER A O 1
ATOM 654 N N . ALA A 1 85 ? -10.727 -7.363 -3.480 1.00 96.56 85 ALA A N 1
ATOM 655 C CA . ALA A 1 85 ? -12.035 -6.987 -4.018 1.00 96.56 85 ALA A CA 1
ATOM 656 C C . ALA A 1 85 ? -12.143 -5.490 -4.389 1.00 96.56 85 ALA A C 1
ATOM 658 O O . ALA A 1 85 ? -13.053 -5.098 -5.115 1.00 96.56 85 ALA A O 1
ATOM 659 N N . HIS A 1 86 ? -11.210 -4.655 -3.921 1.00 96.19 86 HIS A N 1
ATOM 660 C CA . HIS A 1 86 ? -11.207 -3.200 -4.091 1.00 96.19 86 HIS A CA 1
ATOM 661 C C . HIS A 1 86 ? -9.821 -2.678 -4.533 1.00 96.19 86 HIS A C 1
ATOM 663 O O . HIS A 1 86 ? -9.217 -1.851 -3.840 1.00 96.19 86 HIS A O 1
ATOM 669 N N . PRO A 1 87 ? -9.305 -3.099 -5.707 1.00 96.25 87 PRO A N 1
ATOM 670 C CA . PRO A 1 87 ? -7.927 -2.823 -6.132 1.00 96.25 87 PRO A CA 1
ATOM 671 C C . PRO A 1 87 ? -7.614 -1.330 -6.305 1.00 96.25 87 PRO A C 1
ATOM 673 O O . PRO A 1 87 ? -6.454 -0.931 -6.228 1.00 96.25 87 PRO A O 1
ATOM 676 N N . HIS A 1 88 ? -8.636 -0.478 -6.457 1.00 96.50 88 HIS A N 1
ATOM 677 C CA . HIS A 1 88 ? -8.481 0.979 -6.498 1.00 96.50 88 HIS A CA 1
ATOM 678 C C . HIS A 1 88 ? -7.712 1.542 -5.289 1.00 96.50 88 HIS A C 1
ATOM 680 O O . HIS A 1 88 ? -7.027 2.551 -5.430 1.00 96.50 88 HIS A O 1
ATOM 686 N N . ILE A 1 89 ? -7.757 0.875 -4.129 1.00 97.56 89 ILE A N 1
ATOM 687 C CA . ILE A 1 89 ? -6.965 1.237 -2.944 1.00 97.56 89 ILE A CA 1
ATOM 688 C C . ILE A 1 89 ? -5.464 1.203 -3.252 1.00 97.56 89 ILE A C 1
ATOM 690 O O . ILE A 1 89 ? -4.746 2.142 -2.910 1.00 97.56 89 ILE A O 1
ATOM 694 N N . LEU A 1 90 ? -4.995 0.158 -3.941 1.00 98.31 90 LEU A N 1
ATOM 695 C CA . LEU A 1 90 ? -3.589 0.012 -4.327 1.00 98.31 90 LEU A CA 1
ATOM 696 C C . LEU A 1 90 ? -3.171 1.128 -5.288 1.00 98.31 90 LEU A C 1
ATOM 698 O O . LEU A 1 90 ? -2.103 1.714 -5.130 1.00 98.31 90 LEU A O 1
ATOM 702 N N . PHE A 1 91 ? -4.039 1.473 -6.240 1.00 97.75 91 PHE A N 1
ATOM 703 C CA . PHE A 1 91 ? -3.754 2.513 -7.228 1.00 97.75 91 PHE A CA 1
ATOM 704 C C . PHE A 1 91 ? -3.789 3.926 -6.634 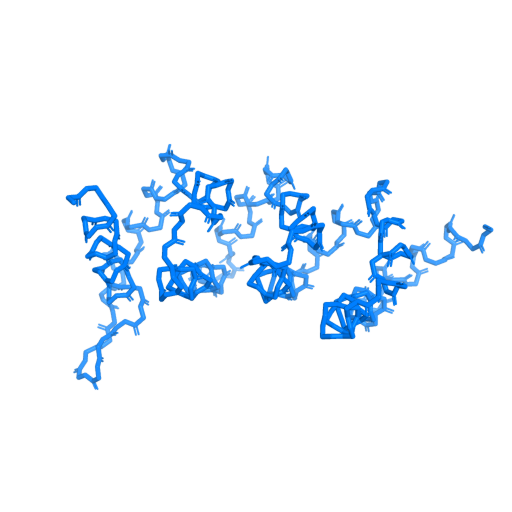1.00 97.75 91 PHE A C 1
ATOM 706 O O . PHE A 1 91 ? -2.995 4.773 -7.037 1.00 97.75 91 PHE A O 1
ATOM 713 N N . MET A 1 92 ? -4.636 4.186 -5.631 1.00 97.81 92 MET A N 1
ATOM 714 C CA . MET A 1 92 ? -4.582 5.439 -4.867 1.00 97.81 92 MET A CA 1
ATOM 715 C C . MET A 1 92 ? -3.260 5.581 -4.106 1.00 97.81 92 MET A C 1
ATOM 717 O O . MET A 1 92 ? -2.663 6.657 -4.112 1.00 97.81 92 MET A O 1
ATOM 721 N N . LEU A 1 93 ? -2.786 4.500 -3.474 1.00 98.19 93 LEU A N 1
ATOM 722 C CA . LEU A 1 93 ? -1.488 4.490 -2.797 1.00 98.19 93 LEU A CA 1
ATOM 723 C C . LEU A 1 93 ? -0.345 4.718 -3.795 1.00 98.19 93 LEU A C 1
ATOM 725 O O . LEU A 1 93 ? 0.504 5.571 -3.559 1.00 98.19 93 LEU A O 1
ATOM 729 N N . LEU A 1 94 ? -0.356 4.026 -4.934 1.00 98.00 94 LEU A N 1
ATOM 730 C CA . LEU A 1 94 ? 0.649 4.184 -5.985 1.00 98.00 94 LEU A CA 1
ATOM 731 C C . LEU A 1 94 ? 0.697 5.620 -6.529 1.00 98.00 94 LEU A C 1
ATOM 733 O O . LEU A 1 94 ? 1.759 6.240 -6.543 1.00 98.00 94 LEU A O 1
ATOM 737 N N . LYS A 1 95 ? -0.462 6.199 -6.859 1.00 97.44 95 LYS A N 1
ATOM 738 C CA . LYS A 1 95 ? -0.569 7.597 -7.300 1.00 97.44 95 LYS A CA 1
ATOM 739 C C . LYS A 1 95 ? -0.115 8.599 -6.230 1.00 97.44 95 LYS A C 1
ATOM 741 O O . LYS A 1 95 ? 0.253 9.729 -6.543 1.00 97.44 95 LYS A O 1
ATOM 746 N N . GLY A 1 96 ? -0.074 8.187 -4.962 1.00 97.38 96 GLY A N 1
ATOM 747 C CA . GLY A 1 96 ? 0.481 8.973 -3.864 1.00 97.38 96 GLY A CA 1
ATOM 748 C C . GLY A 1 96 ? 1.924 9.435 -4.089 1.00 97.38 96 GLY A C 1
ATOM 749 O O . GLY A 1 96 ? 2.291 10.490 -3.572 1.00 97.38 96 GLY A O 1
ATOM 750 N N . TYR A 1 97 ? 2.717 8.722 -4.901 1.00 97.81 97 TYR A N 1
ATOM 751 C CA . TYR A 1 97 ? 4.072 9.145 -5.282 1.00 97.81 97 TYR A CA 1
ATOM 752 C C . TYR A 1 97 ? 4.109 10.472 -6.055 1.00 97.81 97 TYR A C 1
ATOM 754 O O . TYR A 1 97 ? 5.110 11.181 -5.994 1.00 97.81 97 TYR A O 1
ATOM 762 N N . GLU A 1 98 ? 3.013 10.871 -6.708 1.00 96.06 98 GLU A N 1
ATOM 763 C CA . GLU A 1 98 ? 2.909 12.166 -7.399 1.00 96.06 98 GLU A CA 1
ATOM 764 C C . GLU A 1 98 ? 2.758 13.351 -6.433 1.00 96.06 98 GLU A C 1
ATOM 766 O O . GLU A 1 98 ? 2.802 14.508 -6.843 1.00 96.06 98 GLU A O 1
ATOM 771 N N . SER A 1 99 ? 2.550 13.077 -5.144 1.00 95.81 99 SER A N 1
ATOM 772 C CA . SER A 1 99 ? 2.237 14.073 -4.126 1.00 95.81 99 SER A CA 1
ATOM 773 C C . SER A 1 99 ? 3.299 14.090 -3.023 1.00 95.81 99 SER A C 1
ATOM 775 O O . SER A 1 99 ? 3.215 13.287 -2.088 1.00 95.81 99 SER A O 1
ATOM 777 N N . PRO A 1 100 ? 4.259 15.037 -3.047 1.00 94.25 100 PRO A N 1
ATOM 778 C CA . PRO A 1 100 ? 5.406 15.031 -2.135 1.00 94.25 100 PRO A CA 1
ATOM 779 C C . PRO A 1 100 ? 5.048 14.934 -0.646 1.00 94.25 100 PRO A C 1
ATOM 781 O O . PRO A 1 100 ? 5.699 14.218 0.110 1.00 94.25 100 PRO A O 1
ATOM 784 N N . ASN A 1 101 ? 3.952 15.578 -0.232 1.00 93.81 101 ASN A N 1
ATOM 785 C CA . ASN A 1 101 ? 3.502 15.618 1.164 1.00 93.81 101 ASN A CA 1
ATOM 786 C C . ASN A 1 101 ? 3.001 14.271 1.717 1.00 93.81 101 ASN A C 1
ATOM 788 O O . ASN A 1 101 ? 2.854 14.131 2.933 1.00 93.81 101 ASN A O 1
ATOM 792 N N . ILE A 1 102 ? 2.677 13.305 0.852 1.00 96.94 102 ILE A N 1
ATOM 793 C CA . ILE A 1 102 ? 2.140 11.993 1.249 1.00 96.94 102 ILE A CA 1
ATOM 794 C C . ILE A 1 102 ? 2.907 10.813 0.653 1.00 96.94 102 ILE A C 1
ATOM 796 O O . ILE A 1 102 ? 2.722 9.697 1.131 1.00 96.94 102 ILE A O 1
ATOM 800 N N . ALA A 1 103 ? 3.785 11.045 -0.327 1.00 97.38 103 ALA A N 1
ATOM 801 C CA . ALA A 1 103 ? 4.473 10.004 -1.086 1.00 97.38 103 ALA A CA 1
ATOM 802 C C . ALA A 1 103 ? 5.103 8.925 -0.195 1.00 97.38 103 ALA A C 1
ATOM 804 O O . ALA A 1 103 ? 4.800 7.747 -0.352 1.00 97.38 103 ALA A O 1
ATOM 805 N N . LEU A 1 104 ? 5.882 9.318 0.818 1.00 97.56 104 LEU A N 1
ATOM 806 C CA . LEU A 1 104 ? 6.539 8.365 1.721 1.00 97.56 104 LEU A CA 1
ATOM 807 C C . LEU A 1 104 ? 5.545 7.562 2.578 1.00 97.56 104 LEU A C 1
ATOM 809 O O . LEU A 1 104 ? 5.784 6.399 2.894 1.00 97.56 104 LEU A O 1
ATOM 813 N N . ARG A 1 105 ? 4.409 8.160 2.958 1.00 97.50 105 ARG A N 1
ATOM 814 C CA . ARG A 1 105 ? 3.352 7.468 3.717 1.00 97.50 105 ARG A CA 1
ATOM 815 C C . ARG A 1 105 ? 2.638 6.449 2.837 1.00 97.50 105 ARG A C 1
ATOM 817 O O . ARG A 1 105 ? 2.436 5.313 3.263 1.00 97.50 105 ARG A O 1
ATOM 824 N N . CYS A 1 106 ? 2.337 6.828 1.598 1.00 98.12 106 CYS A N 1
ATOM 825 C CA . CYS A 1 106 ? 1.788 5.916 0.607 1.00 98.12 106 CYS A CA 1
ATOM 826 C C . CYS A 1 106 ? 2.758 4.777 0.281 1.00 98.12 106 CYS A C 1
ATOM 828 O O . CYS A 1 106 ? 2.333 3.628 0.271 1.00 98.12 106 CYS A O 1
ATOM 830 N N . GLY A 1 107 ? 4.053 5.061 0.121 1.00 98.00 107 GLY A N 1
ATOM 831 C CA . GLY A 1 107 ? 5.088 4.051 -0.100 1.00 98.00 107 GLY A CA 1
ATOM 832 C C . GLY A 1 107 ? 5.181 3.028 1.033 1.00 98.00 107 GLY A C 1
ATOM 833 O O . GLY A 1 107 ? 5.223 1.828 0.776 1.00 98.00 107 GLY A O 1
ATOM 834 N N . ILE A 1 108 ? 5.114 3.471 2.294 1.00 97.81 108 ILE A N 1
ATOM 835 C CA . ILE A 1 108 ? 5.077 2.575 3.463 1.00 97.81 108 ILE A CA 1
ATOM 836 C C . ILE A 1 108 ? 3.862 1.634 3.415 1.00 97.81 108 ILE A C 1
ATOM 838 O O . ILE A 1 108 ? 4.019 0.429 3.610 1.00 97.81 108 ILE A O 1
ATOM 842 N N . MET A 1 109 ? 2.662 2.165 3.161 1.00 98.50 109 MET A N 1
ATOM 843 C CA . MET A 1 109 ? 1.434 1.360 3.092 1.00 98.50 109 MET A CA 1
ATOM 844 C C . MET A 1 109 ? 1.424 0.422 1.877 1.00 98.50 109 MET A C 1
ATOM 846 O O . MET A 1 109 ? 1.034 -0.741 1.981 1.00 98.50 109 MET A O 1
ATOM 850 N N . LEU A 1 110 ? 1.900 0.902 0.726 1.00 98.56 110 LEU A N 1
ATOM 851 C CA . LEU A 1 110 ? 1.986 0.127 -0.507 1.00 98.56 110 LEU A CA 1
ATOM 852 C C . LEU A 1 110 ? 2.981 -1.027 -0.367 1.00 98.56 110 LEU A C 1
ATOM 854 O O . LEU A 1 110 ? 2.667 -2.153 -0.750 1.00 98.56 110 LEU A O 1
ATOM 858 N N . ARG A 1 111 ? 4.146 -0.780 0.249 1.00 98.44 111 ARG A N 1
ATOM 859 C CA . ARG A 1 111 ? 5.127 -1.835 0.535 1.00 98.44 111 ARG A CA 1
ATOM 860 C C . ARG A 1 111 ? 4.590 -2.901 1.473 1.00 98.44 111 ARG A C 1
ATOM 862 O O . ARG A 1 111 ? 4.940 -4.063 1.320 1.00 98.44 111 ARG A O 1
ATOM 869 N N . GLU A 1 112 ? 3.721 -2.546 2.413 1.00 98.31 112 GLU A N 1
ATOM 870 C CA . GLU A 1 112 ? 3.053 -3.542 3.251 1.00 98.31 112 GLU A CA 1
ATOM 871 C C . GLU A 1 112 ? 2.010 -4.352 2.470 1.00 98.31 112 GLU A C 1
ATOM 873 O O . GLU A 1 112 ? 1.942 -5.567 2.653 1.00 98.31 112 GLU A O 1
ATOM 878 N N . CYS A 1 113 ? 1.289 -3.742 1.521 1.00 98.56 113 CYS A N 1
ATOM 879 C CA . CYS A 1 113 ? 0.388 -4.464 0.612 1.00 98.56 113 CYS A CA 1
ATOM 880 C C . CYS A 1 113 ? 1.122 -5.530 -0.201 1.00 98.56 113 CYS A C 1
ATOM 882 O O . CYS A 1 113 ? 0.719 -6.692 -0.197 1.00 98.56 113 CYS A O 1
ATOM 884 N N . ILE A 1 114 ? 2.231 -5.169 -0.849 1.00 98.31 114 ILE A N 1
ATOM 885 C CA . ILE A 1 114 ? 2.954 -6.083 -1.748 1.00 98.31 114 ILE A CA 1
ATOM 886 C C . ILE A 1 114 ? 3.658 -7.231 -1.014 1.00 98.31 114 ILE A C 1
ATOM 888 O O . ILE A 1 114 ? 4.147 -8.156 -1.658 1.00 98.31 114 ILE A O 1
ATOM 892 N N . ARG A 1 115 ? 3.677 -7.245 0.327 1.00 98.19 115 ARG A N 1
ATOM 893 C CA . ARG A 1 115 ? 4.095 -8.432 1.095 1.00 98.19 115 ARG A CA 1
ATOM 894 C C . ARG A 1 115 ? 3.158 -9.613 0.874 1.00 98.19 115 ARG A C 1
ATOM 896 O O . ARG A 1 115 ? 3.586 -10.752 1.040 1.00 98.19 115 ARG A O 1
ATOM 903 N N . HIS A 1 116 ? 1.916 -9.344 0.485 1.00 98.31 116 HIS A N 1
ATOM 904 C CA . HIS A 1 116 ? 0.913 -10.344 0.163 1.00 98.31 116 HIS A CA 1
ATOM 905 C C . HIS A 1 116 ? 0.871 -10.560 -1.350 1.00 98.31 116 HIS A C 1
ATOM 907 O O . HIS A 1 116 ? 0.580 -9.638 -2.111 1.00 98.31 116 HIS A O 1
ATOM 913 N N . GLU A 1 117 ? 1.142 -11.792 -1.780 1.00 98.31 117 GLU A N 1
ATOM 914 C CA . GLU A 1 117 ? 1.215 -12.164 -3.199 1.00 98.31 117 GLU A CA 1
ATOM 915 C C . GLU A 1 117 ? -0.026 -11.752 -4.019 1.00 98.31 117 GLU A C 1
ATOM 917 O O . GLU A 1 117 ? 0.165 -11.181 -5.094 1.00 98.31 117 GLU A O 1
ATOM 922 N N . PRO A 1 118 ? -1.280 -11.901 -3.527 1.00 98.25 118 PRO A N 1
ATOM 923 C CA . PRO A 1 118 ? -2.458 -11.462 -4.280 1.00 98.25 118 PRO A CA 1
ATOM 924 C C . PRO A 1 118 ? -2.456 -9.962 -4.603 1.00 98.25 118 PRO A C 1
ATOM 926 O O . PRO A 1 118 ? -2.825 -9.566 -5.704 1.00 98.25 118 PRO A O 1
ATOM 929 N N . LEU A 1 119 ? -2.000 -9.118 -3.671 1.00 98.62 119 LEU A N 1
ATOM 930 C CA . LEU A 1 119 ? -1.968 -7.664 -3.862 1.00 98.62 119 LEU A CA 1
ATOM 931 C C . LEU A 1 119 ? -0.792 -7.240 -4.741 1.00 98.62 119 LEU A C 1
ATOM 933 O O . LEU A 1 119 ? -0.935 -6.348 -5.575 1.00 98.62 119 LEU A O 1
ATOM 937 N N . ALA A 1 120 ? 0.357 -7.904 -4.589 1.00 98.62 120 ALA A N 1
ATOM 938 C CA . ALA A 1 120 ? 1.495 -7.703 -5.477 1.00 98.62 120 ALA A CA 1
ATOM 939 C C . ALA A 1 120 ? 1.129 -8.035 -6.929 1.00 98.62 120 ALA A C 1
ATOM 941 O O . ALA A 1 120 ? 1.438 -7.251 -7.821 1.00 98.62 120 ALA A O 1
ATOM 942 N N . LYS A 1 121 ? 0.402 -9.139 -7.158 1.00 98.44 121 LYS A N 1
ATOM 943 C CA . LYS A 1 121 ? -0.091 -9.538 -8.484 1.00 98.44 121 LYS A CA 1
ATOM 944 C C . LYS A 1 121 ? -0.978 -8.469 -9.115 1.00 98.44 121 LYS A C 1
ATOM 946 O O . LYS A 1 121 ? -0.793 -8.158 -10.287 1.00 98.44 121 LYS A O 1
ATOM 951 N N . LEU A 1 122 ? -1.891 -7.880 -8.340 1.00 98.50 122 LEU A N 1
ATOM 952 C CA . LEU A 1 122 ? -2.778 -6.820 -8.825 1.00 98.50 122 LEU A CA 1
ATOM 953 C C . LEU A 1 122 ? -2.015 -5.586 -9.310 1.00 98.50 122 LEU A C 1
ATOM 955 O O . LEU A 1 122 ? -2.423 -4.993 -10.298 1.00 98.50 122 LEU A O 1
ATOM 959 N N . ILE A 1 123 ? -0.921 -5.204 -8.644 1.00 98.19 123 ILE A N 1
ATOM 960 C CA . ILE A 1 123 ? -0.097 -4.071 -9.085 1.00 98.19 123 ILE A CA 1
ATOM 961 C C . ILE A 1 123 ? 0.778 -4.478 -10.265 1.00 98.19 123 ILE A C 1
ATOM 963 O O . ILE A 1 123 ? 0.785 -3.778 -11.269 1.00 98.19 123 ILE A O 1
ATOM 967 N N . LEU A 1 124 ? 1.493 -5.600 -10.159 1.00 97.69 124 LEU A N 1
ATOM 968 C CA . LEU A 1 124 ? 2.492 -6.026 -11.138 1.00 97.69 124 LEU A CA 1
ATOM 969 C C . LEU A 1 124 ? 1.892 -6.222 -12.538 1.00 97.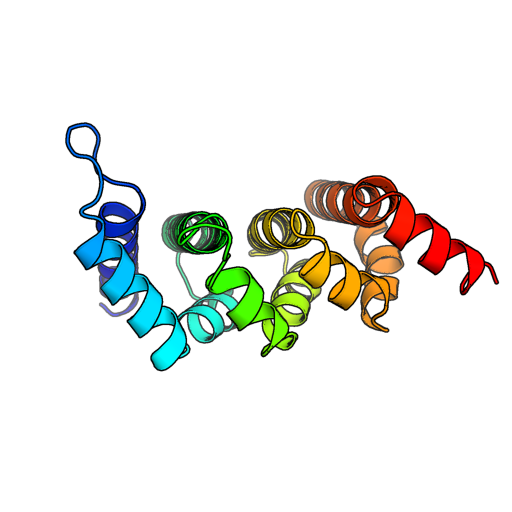69 124 LEU A C 1
ATOM 971 O O . LEU A 1 124 ? 2.486 -5.793 -13.517 1.00 97.69 124 LEU A O 1
ATOM 975 N N . PHE A 1 125 ? 0.687 -6.790 -12.626 1.00 97.44 125 PHE A N 1
ATOM 976 C CA . PHE A 1 125 ? -0.020 -7.020 -13.893 1.00 97.44 125 PHE A CA 1
ATOM 977 C C . PHE A 1 125 ? -0.948 -5.861 -14.302 1.00 97.44 125 PHE A C 1
ATOM 979 O O . PHE A 1 125 ? -1.759 -6.013 -15.215 1.00 97.44 125 PHE A O 1
ATOM 986 N N . SER A 1 126 ? -0.868 -4.709 -13.630 1.00 97.25 126 SER A N 1
ATOM 987 C CA . SER A 1 126 ? -1.646 -3.518 -13.987 1.00 97.25 126 SER A CA 1
ATOM 988 C C . SER A 1 126 ? -0.891 -2.605 -14.948 1.00 97.25 126 SER A C 1
ATOM 990 O O . SER A 1 126 ? 0.338 -2.566 -14.956 1.00 97.25 126 SER A O 1
ATOM 992 N N . GLU A 1 127 ? -1.622 -1.786 -15.706 1.00 95.69 127 GLU A N 1
ATOM 993 C CA . GLU A 1 127 ? -1.010 -0.736 -16.531 1.00 95.69 127 GLU A CA 1
ATOM 994 C C . GLU A 1 127 ? -0.240 0.281 -15.674 1.00 95.69 127 GLU A C 1
ATOM 996 O O . GLU A 1 127 ? 0.803 0.785 -16.094 1.00 95.69 127 GLU A O 1
ATOM 1001 N N . GLN A 1 128 ? -0.708 0.525 -14.443 1.00 96.69 128 GLN A N 1
ATOM 1002 C CA . GLN A 1 128 ? -0.103 1.474 -13.510 1.00 96.69 128 GLN A CA 1
ATOM 1003 C C . GLN A 1 128 ? 1.270 1.014 -13.002 1.00 96.69 128 GLN A C 1
ATOM 1005 O O . GLN A 1 128 ? 2.042 1.834 -12.513 1.00 96.69 128 GLN A O 1
ATOM 1010 N N . PHE A 1 129 ? 1.641 -0.264 -13.151 1.00 97.50 129 PHE A N 1
ATOM 1011 C CA . PHE A 1 129 ? 3.000 -0.720 -12.836 1.00 97.50 129 PHE A CA 1
ATOM 1012 C C . PHE A 1 129 ? 4.068 0.110 -13.563 1.00 97.50 129 PHE A C 1
ATOM 1014 O O . PHE A 1 129 ? 5.117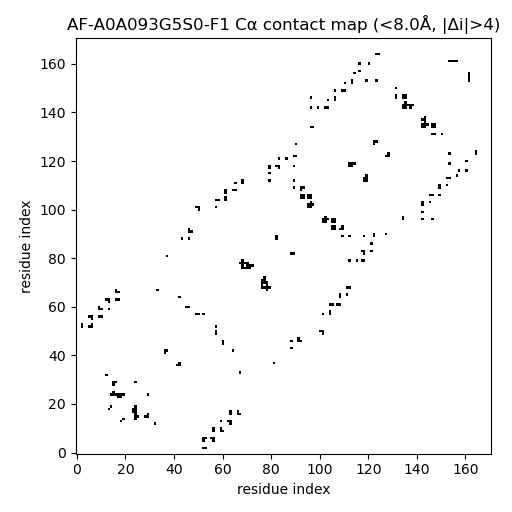 0.418 -12.996 1.00 97.50 129 PHE A O 1
ATOM 1021 N N . ARG A 1 130 ? 3.782 0.531 -14.801 1.00 95.75 130 ARG A N 1
ATOM 1022 C CA . ARG A 1 130 ? 4.707 1.325 -15.618 1.00 95.75 130 ARG A CA 1
ATOM 1023 C C . ARG A 1 130 ? 4.976 2.714 -15.037 1.00 95.75 130 ARG A C 1
ATOM 1025 O O . ARG A 1 130 ? 6.019 3.295 -15.327 1.00 95.75 130 ARG A O 1
ATOM 1032 N N . ASP A 1 131 ? 4.106 3.219 -14.164 1.00 97.81 131 ASP A N 1
ATOM 1033 C CA . ASP A 1 131 ? 4.321 4.504 -13.503 1.00 97.81 131 ASP A CA 1
ATOM 1034 C C . ASP A 1 131 ? 5.564 4.483 -12.598 1.00 97.81 131 ASP A C 1
ATOM 1036 O O . ASP A 1 131 ? 6.182 5.527 -12.384 1.00 97.81 131 ASP A O 1
ATOM 1040 N N . PHE A 1 132 ? 6.018 3.307 -12.138 1.00 97.94 132 PHE A N 1
ATOM 1041 C CA . PHE A 1 132 ? 7.274 3.203 -11.395 1.00 97.94 132 PHE A CA 1
ATOM 1042 C C . PHE A 1 132 ? 8.483 3.689 -12.197 1.00 97.94 132 PHE A C 1
ATOM 1044 O O . PHE A 1 132 ? 9.344 4.326 -11.600 1.00 97.94 132 PHE A O 1
ATOM 1051 N N . PHE A 1 133 ? 8.540 3.486 -13.521 1.00 96.94 133 PHE A N 1
ATOM 1052 C CA . PHE A 1 133 ? 9.644 4.002 -14.346 1.00 96.94 133 PHE A CA 1
ATOM 1053 C C . PHE A 1 133 ? 9.738 5.531 -14.279 1.00 96.94 133 PHE A C 1
ATOM 1055 O O . PHE A 1 133 ? 10.829 6.083 -14.206 1.00 96.94 133 PHE A O 1
ATOM 1062 N N . LYS A 1 134 ? 8.594 6.218 -14.199 1.00 97.38 134 LYS A N 1
ATOM 1063 C CA . LYS A 1 134 ? 8.539 7.664 -13.955 1.00 97.38 134 LYS A CA 1
ATOM 1064 C C . LYS A 1 134 ? 8.904 8.000 -12.507 1.00 97.38 134 LYS A C 1
ATOM 1066 O O . LYS A 1 134 ? 9.624 8.963 -12.261 1.00 97.38 134 LYS A O 1
ATOM 1071 N N . TYR A 1 135 ? 8.389 7.248 -11.533 1.00 97.81 135 TYR A N 1
ATOM 1072 C CA . TYR A 1 135 ? 8.575 7.566 -10.114 1.00 97.81 135 TYR A CA 1
ATOM 1073 C C . TYR A 1 135 ? 10.020 7.398 -9.637 1.00 97.81 135 TYR A C 1
ATOM 1075 O O . TYR A 1 135 ? 10.474 8.191 -8.814 1.00 97.81 135 TYR A O 1
ATOM 1083 N N . VAL A 1 136 ? 10.765 6.427 -10.173 1.00 97.19 136 VAL A N 1
ATOM 1084 C CA . VAL A 1 136 ? 12.188 6.231 -9.836 1.00 97.19 136 VAL A CA 1
ATOM 1085 C C . VAL A 1 136 ? 13.104 7.316 -10.409 1.00 97.19 136 VAL A C 1
ATOM 1087 O O . VAL A 1 136 ? 14.238 7.450 -9.959 1.00 97.19 136 VAL A O 1
ATOM 1090 N N . GLU A 1 137 ? 12.614 8.115 -11.359 1.00 95.94 137 GLU A N 1
ATOM 1091 C CA . GLU A 1 137 ? 13.341 9.227 -11.987 1.00 95.94 137 GLU A CA 1
ATOM 1092 C C . GLU A 1 137 ? 12.937 10.604 -11.429 1.00 95.94 137 GLU A C 1
ATOM 1094 O O . GLU A 1 137 ? 13.357 11.644 -11.942 1.00 95.94 137 GLU A O 1
ATOM 1099 N N . LEU A 1 138 ? 12.118 10.652 -10.371 1.00 94.56 138 LEU A N 1
ATOM 1100 C CA . LEU A 1 138 ? 11.719 11.918 -9.757 1.00 94.56 138 LEU A CA 1
ATOM 1101 C C . LEU A 1 138 ? 12.934 12.695 -9.228 1.00 94.56 138 LEU A C 1
ATOM 1103 O O . LEU A 1 138 ? 13.845 12.145 -8.613 1.00 94.56 138 LEU A O 1
ATOM 1107 N N . SER A 1 139 ? 12.903 14.022 -9.380 1.00 94.00 139 SER A N 1
ATOM 1108 C CA . SER A 1 139 ? 13.981 14.913 -8.921 1.00 94.00 139 SER A CA 1
ATOM 1109 C C . SER A 1 139 ? 14.150 14.944 -7.397 1.00 94.00 139 SER A C 1
ATOM 1111 O O . SER A 1 139 ? 15.204 15.329 -6.892 1.00 94.00 139 SER A O 1
ATOM 1113 N N . THR A 1 140 ? 13.117 14.548 -6.649 1.00 95.69 140 THR A N 1
ATOM 1114 C CA . THR A 1 140 ? 13.167 14.452 -5.187 1.00 95.69 140 THR A CA 1
ATOM 1115 C C . THR A 1 140 ? 13.736 13.095 -4.788 1.00 95.69 140 THR A C 1
ATOM 1117 O O . THR A 1 140 ? 13.019 12.094 -4.808 1.00 95.69 140 THR A O 1
ATOM 1120 N N . PHE A 1 141 ? 15.012 13.079 -4.394 1.00 96.25 141 PHE A N 1
ATOM 1121 C CA . PHE A 1 141 ? 15.767 11.858 -4.096 1.00 96.25 141 PHE A CA 1
ATOM 1122 C C . PHE A 1 141 ? 15.047 10.904 -3.132 1.00 96.25 141 PHE A C 1
ATOM 1124 O O . PHE A 1 141 ? 14.946 9.717 -3.424 1.00 96.25 141 PHE A O 1
ATOM 1131 N N . ASP A 1 142 ? 14.503 11.410 -2.021 1.00 96.88 142 ASP A N 1
ATOM 1132 C CA . ASP A 1 142 ? 13.842 10.562 -1.020 1.00 96.88 142 ASP A CA 1
ATOM 1133 C C . ASP A 1 142 ? 12.626 9.827 -1.598 1.00 96.88 142 ASP A C 1
ATOM 1135 O O . ASP A 1 142 ? 12.407 8.654 -1.304 1.00 96.88 142 ASP A O 1
ATOM 1139 N N . ILE A 1 143 ? 11.856 10.497 -2.461 1.00 97.75 143 ILE A N 1
ATOM 1140 C CA . ILE A 1 143 ? 10.671 9.922 -3.105 1.00 97.75 143 ILE A CA 1
ATOM 1141 C C . ILE A 1 143 ? 11.088 8.918 -4.180 1.00 97.75 143 ILE A C 1
ATOM 1143 O O . ILE A 1 143 ? 10.550 7.815 -4.215 1.00 97.75 143 ILE A O 1
ATOM 1147 N N . ALA A 1 144 ? 12.058 9.275 -5.023 1.00 97.94 144 ALA A N 1
ATOM 1148 C CA . ALA A 1 144 ? 12.571 8.394 -6.068 1.00 97.94 144 ALA A CA 1
ATOM 1149 C C . ALA A 1 144 ? 13.191 7.113 -5.487 1.00 97.94 144 ALA A C 1
ATOM 1151 O O . ALA A 1 144 ? 12.910 6.010 -5.954 1.00 97.94 144 ALA A O 1
ATOM 1152 N N . SER A 1 145 ? 13.979 7.246 -4.417 1.00 98.19 145 SER A N 1
ATOM 1153 C CA . SER A 1 145 ? 14.589 6.128 -3.692 1.00 98.19 145 SER A CA 1
ATOM 1154 C C . SER A 1 145 ? 13.534 5.230 -3.035 1.00 98.19 145 SER A C 1
ATOM 1156 O O . SER A 1 145 ? 13.605 4.003 -3.135 1.00 98.19 145 SER A O 1
ATOM 1158 N N . ASP A 1 146 ? 12.504 5.822 -2.420 1.00 98.38 146 ASP A N 1
ATOM 1159 C CA . ASP A 1 146 ? 11.384 5.078 -1.840 1.00 98.38 146 ASP A CA 1
ATOM 1160 C C . ASP A 1 146 ? 10.562 4.335 -2.911 1.00 98.38 146 ASP A C 1
ATOM 1162 O O . ASP A 1 146 ? 10.241 3.155 -2.738 1.00 98.38 146 ASP A O 1
ATOM 1166 N N . ALA A 1 147 ? 10.283 4.982 -4.048 1.00 98.50 147 ALA A N 1
ATOM 1167 C CA . ALA A 1 147 ? 9.628 4.361 -5.197 1.00 98.50 147 ALA A CA 1
ATOM 1168 C C . ALA A 1 147 ? 10.461 3.201 -5.755 1.00 98.50 147 ALA A C 1
ATOM 1170 O O . ALA A 1 147 ? 9.918 2.127 -6.020 1.00 98.50 147 ALA A O 1
ATOM 1171 N N . PHE A 1 148 ? 11.782 3.373 -5.858 1.00 98.50 148 PHE A N 1
ATOM 1172 C CA . PHE A 1 148 ? 12.697 2.323 -6.300 1.00 98.50 148 PHE A CA 1
ATOM 1173 C C . PHE A 1 148 ? 12.709 1.135 -5.337 1.00 98.50 148 PHE A C 1
ATOM 1175 O O . PHE A 1 148 ? 12.717 -0.014 -5.776 1.00 98.50 148 PHE A O 1
ATOM 1182 N N . ALA A 1 149 ? 12.656 1.379 -4.024 1.00 98.44 149 ALA A N 1
ATOM 1183 C CA . ALA A 1 149 ? 12.552 0.310 -3.036 1.00 98.44 149 ALA A CA 1
ATOM 1184 C C . ALA A 1 149 ? 11.272 -0.518 -3.234 1.00 98.44 149 ALA A C 1
ATOM 1186 O O . ALA A 1 149 ? 11.330 -1.747 -3.203 1.00 98.44 149 ALA A O 1
ATOM 1187 N N . THR A 1 150 ? 10.137 0.137 -3.488 1.00 98.50 150 THR A N 1
ATOM 1188 C CA . THR A 1 150 ? 8.859 -0.535 -3.773 1.00 98.50 150 THR A CA 1
ATOM 1189 C C . THR A 1 150 ? 8.897 -1.296 -5.102 1.00 98.50 150 THR A C 1
ATOM 1191 O O . THR A 1 150 ? 8.491 -2.456 -5.153 1.00 98.50 150 THR A O 1
ATOM 1194 N N . PHE A 1 151 ? 9.437 -0.681 -6.157 1.00 98.56 151 PHE A N 1
ATOM 1195 C CA . PHE A 1 151 ? 9.608 -1.295 -7.477 1.00 98.56 151 PHE A CA 1
ATOM 1196 C C . PHE A 1 151 ? 10.484 -2.553 -7.416 1.00 98.56 151 PHE A C 1
ATOM 1198 O O . PHE A 1 151 ? 10.102 -3.619 -7.898 1.00 98.56 151 PHE A O 1
ATOM 1205 N N . LYS A 1 152 ? 11.633 -2.463 -6.736 1.00 98.38 152 LYS A N 1
ATOM 1206 C CA . LYS A 1 152 ? 12.526 -3.598 -6.490 1.00 98.38 152 LYS A CA 1
ATOM 1207 C C . LYS A 1 152 ? 11.820 -4.711 -5.721 1.00 98.38 152 LYS A C 1
ATOM 1209 O O . LYS A 1 152 ? 11.997 -5.879 -6.054 1.00 98.38 152 LYS A O 1
ATOM 1214 N N . ASP A 1 153 ? 11.060 -4.378 -4.681 1.00 98.31 153 ASP A N 1
ATOM 1215 C CA . ASP A 1 153 ? 10.372 -5.375 -3.858 1.00 98.31 153 ASP A CA 1
ATOM 1216 C C . ASP A 1 153 ? 9.304 -6.133 -4.672 1.00 98.31 153 ASP A C 1
ATOM 1218 O O . ASP A 1 153 ? 9.271 -7.366 -4.652 1.00 98.31 153 ASP A O 1
ATOM 1222 N N . LEU A 1 154 ? 8.523 -5.419 -5.496 1.00 98.25 154 LEU A N 1
ATOM 1223 C CA . LEU A 1 154 ? 7.582 -6.017 -6.455 1.00 98.25 154 LEU A CA 1
ATOM 1224 C C . LEU A 1 154 ? 8.263 -7.006 -7.409 1.00 98.25 154 LEU A C 1
ATOM 1226 O O . LEU A 1 154 ? 7.721 -8.079 -7.652 1.00 98.25 154 LEU A O 1
ATOM 1230 N N . LEU A 1 155 ? 9.458 -6.668 -7.897 1.00 98.25 155 LEU A N 1
ATOM 1231 C CA . LEU A 1 155 ? 10.234 -7.471 -8.846 1.00 98.25 155 LEU A CA 1
ATOM 1232 C C . LEU A 1 155 ? 11.126 -8.542 -8.204 1.00 98.25 155 LEU A C 1
ATOM 1234 O O . LEU A 1 15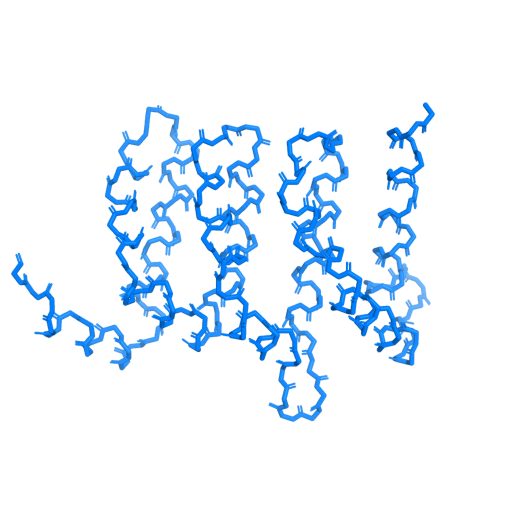5 ? 11.885 -9.200 -8.909 1.00 98.25 155 LEU A O 1
ATOM 1238 N N . THR A 1 156 ? 11.113 -8.724 -6.881 1.00 97.81 156 THR A N 1
ATOM 1239 C CA . THR A 1 156 ? 12.039 -9.685 -6.244 1.00 97.81 156 THR A CA 1
ATOM 1240 C C . THR A 1 156 ? 11.434 -10.536 -5.134 1.00 97.81 156 THR A C 1
ATOM 1242 O O . THR A 1 156 ? 11.982 -11.598 -4.827 1.00 97.81 156 THR A O 1
ATOM 1245 N N . ARG A 1 157 ? 10.305 -10.133 -4.541 1.00 98.00 157 ARG A N 1
ATOM 1246 C CA . ARG A 1 157 ? 9.710 -10.841 -3.400 1.00 98.00 157 ARG A CA 1
ATOM 1247 C C . ARG A 1 157 ? 9.058 -12.167 -3.780 1.00 98.00 157 ARG A C 1
ATOM 1249 O O . ARG A 1 157 ? 9.423 -13.211 -3.240 1.00 98.00 157 ARG A O 1
ATOM 1256 N N . HIS A 1 158 ? 8.089 -12.126 -4.691 1.00 98.38 158 HIS A N 1
ATOM 1257 C CA . HIS A 1 158 ? 7.266 -13.282 -5.059 1.00 98.38 158 HIS A CA 1
ATOM 1258 C C . HIS A 1 158 ? 7.838 -13.935 -6.311 1.00 98.38 158 HIS A C 1
ATOM 1260 O O . HIS A 1 158 ? 7.380 -13.691 -7.420 1.00 98.38 158 HIS A O 1
ATOM 1266 N N . LYS A 1 159 ? 8.898 -14.731 -6.136 1.00 98.12 159 LYS A N 1
ATOM 1267 C CA . LYS A 1 159 ? 9.755 -15.209 -7.237 1.00 98.12 159 LYS A CA 1
ATOM 1268 C C . LYS A 1 159 ? 8.997 -15.855 -8.401 1.00 98.12 159 LYS A C 1
ATOM 1270 O O . LYS A 1 159 ? 9.332 -15.577 -9.544 1.00 98.12 159 LYS A O 1
ATOM 1275 N N . LEU A 1 160 ? 8.003 -16.699 -8.112 1.00 98.19 160 LEU A N 1
ATOM 1276 C CA . LEU A 1 160 ? 7.216 -17.377 -9.150 1.00 98.19 160 LEU A CA 1
ATOM 1277 C C . LEU A 1 160 ? 6.348 -16.386 -9.934 1.00 98.19 160 LEU A C 1
ATOM 1279 O O . LEU A 1 160 ? 6.396 -16.376 -11.158 1.00 98.19 160 LEU A O 1
ATOM 1283 N N . LEU A 1 161 ? 5.632 -15.509 -9.224 1.00 98.12 161 LEU A N 1
ATOM 1284 C CA . LEU A 1 161 ? 4.816 -14.449 -9.813 1.00 98.12 161 LEU A CA 1
ATOM 1285 C C . LEU A 1 161 ? 5.645 -13.506 -10.698 1.00 98.12 161 LEU A C 1
ATOM 1287 O O . LEU A 1 161 ? 5.219 -13.124 -11.782 1.00 98.12 161 LEU A O 1
ATOM 1291 N N . VAL A 1 162 ? 6.832 -13.123 -10.224 1.00 97.75 162 VAL A N 1
ATOM 1292 C CA . VAL A 1 162 ? 7.741 -12.243 -10.963 1.00 97.75 162 VAL A CA 1
ATOM 1293 C C . VAL A 1 162 ? 8.295 -12.939 -12.199 1.00 97.75 162 VAL A C 1
ATOM 1295 O O . VAL A 1 162 ? 8.351 -12.315 -13.252 1.00 97.75 162 VAL A O 1
ATOM 1298 N N . ALA A 1 163 ? 8.710 -14.204 -12.088 1.00 97.69 163 ALA A N 1
ATOM 1299 C CA . ALA A 1 163 ? 9.206 -14.960 -13.235 1.00 97.69 163 ALA A CA 1
ATOM 1300 C C . ALA A 1 163 ? 8.139 -15.041 -14.335 1.00 97.69 163 ALA A C 1
ATOM 1302 O O . ALA A 1 163 ? 8.420 -14.686 -15.473 1.00 97.69 163 ALA A O 1
ATOM 1303 N N . GLU A 1 164 ? 6.900 -15.383 -13.963 1.00 97.38 164 GLU A N 1
ATOM 1304 C CA . GLU A 1 164 ? 5.752 -15.388 -14.876 1.00 97.38 164 GLU A CA 1
ATOM 1305 C C . GLU A 1 164 ? 5.548 -14.016 -15.538 1.00 97.38 164 GLU A C 1
ATOM 1307 O O . GLU A 1 164 ? 5.403 -13.924 -16.757 1.00 97.38 164 GLU A O 1
ATOM 1312 N N . PHE A 1 165 ? 5.559 -12.940 -14.748 1.00 97.50 165 PHE A N 1
ATOM 1313 C CA . PHE A 1 165 ? 5.393 -11.585 -15.267 1.00 97.50 165 PHE A CA 1
ATOM 1314 C C . PHE A 1 165 ? 6.492 -11.203 -16.267 1.00 97.50 165 PHE A C 1
ATOM 1316 O O . PHE A 1 165 ? 6.181 -10.697 -17.344 1.00 97.50 165 PHE A O 1
ATOM 1323 N N . LEU A 1 166 ? 7.761 -11.446 -15.928 1.00 96.75 166 LEU A N 1
ATOM 1324 C CA . LEU A 1 166 ? 8.904 -11.087 -16.771 1.00 96.75 166 LEU A CA 1
ATOM 1325 C C . LEU A 1 166 ? 8.960 -11.917 -18.056 1.00 96.75 166 LEU A C 1
ATOM 1327 O O . LEU A 1 166 ? 9.315 -11.377 -19.096 1.00 96.75 166 LEU A O 1
ATOM 1331 N N . GLU A 1 167 ? 8.591 -13.199 -18.007 1.00 96.44 167 GLU A N 1
ATOM 1332 C CA . GLU A 1 167 ? 8.490 -14.043 -19.205 1.00 96.44 167 GLU A CA 1
ATOM 1333 C C . GLU A 1 167 ? 7.406 -13.541 -20.168 1.00 96.44 167 GLU A C 1
ATOM 1335 O O . GLU A 1 167 ? 7.599 -13.566 -21.381 1.00 96.44 167 GLU A O 1
ATOM 1340 N N . GLN A 1 168 ? 6.277 -13.058 -19.640 1.00 95.62 168 GLN A N 1
ATOM 1341 C CA . GLN A 1 168 ? 5.160 -12.557 -20.449 1.00 95.62 168 GLN A CA 1
ATOM 1342 C C . GLN A 1 168 ? 5.364 -11.126 -20.972 1.00 95.62 168 GLN A C 1
ATOM 1344 O O . GLN A 1 168 ? 4.717 -10.745 -21.944 1.00 95.62 168 GLN A O 1
ATOM 1349 N N . ASN A 1 169 ? 6.222 -10.331 -20.327 1.00 94.12 169 ASN A N 1
ATOM 1350 C CA . ASN A 1 169 ? 6.381 -8.893 -20.581 1.00 94.12 169 ASN A CA 1
ATOM 1351 C C . ASN A 1 169 ? 7.857 -8.511 -20.793 1.00 94.12 169 ASN A C 1
ATOM 1353 O O . ASN A 1 169 ? 8.304 -7.477 -20.298 1.00 94.12 169 ASN A O 1
ATOM 1357 N N . TYR A 1 170 ? 8.628 -9.383 -21.449 1.00 90.69 170 TYR A N 1
ATOM 1358 C CA . TYR A 1 170 ? 10.059 -9.164 -21.682 1.00 90.69 170 TYR A CA 1
ATOM 1359 C C . TYR A 1 170 ? 10.341 -8.029 -22.682 1.00 90.69 170 TYR A C 1
ATOM 1361 O O . TYR A 1 170 ? 11.343 -7.330 -22.532 1.00 90.69 170 TYR A O 1
ATOM 1369 N N . ASP A 1 171 ? 9.469 -7.875 -23.682 1.00 86.50 171 ASP A N 1
ATOM 1370 C CA . ASP A 1 171 ? 9.550 -6.843 -24.727 1.00 86.50 171 ASP A CA 1
ATOM 1371 C C . ASP A 1 171 ? 9.108 -5.458 -24.218 1.00 86.50 171 ASP A C 1
ATOM 1373 O O . ASP A 1 171 ? 9.774 -4.459 -24.583 1.00 86.50 171 ASP A O 1
#

Secondary structure (DSSP, 8-state):
-HHHHHHHHHHHHHHHHH-BTTBPPPHHHHHHHHHHHHHT-HHHHHHHTGGGS-HHHHHHHHHHHHHHHH--BTTB-HHHHHHHH-THHHHHHHHGGG-TTTHHHHHHHHHHHTTSHHHHHHHHTSGGGGHHHHHTT-SSHHHHHHHHHHHHHHTTSSHHHHHHHHHHS--

Nearest PDB structures (foldseek):
  8vsu-assembly1_A  TM=9.932E-01  e=1.357E-17  Homo sapiens
  2wtk-assembly1_D  TM=9.900E-01  e=2.488E-17  Homo sapiens
  4nzw-assembly1_A  TM=9.885E-01  e=5.008E-17  Homo sapiens
  4o27-assembly1_A  TM=9.855E-01  e=2.126E-16  Homo sapiens
  4kzg-assembly6_F  TM=9.882E-01  e=2.126E-16  Danio rerio

Foldseek 3Di:
DVQVVLQVVLVVLLCQQVPDPVDDHDPVSNVVSLVCCLVVVVLVVCLLCVLVHDPVSLVSNLSSLLSLQPDDDVPDNVVLVSCLVVVVSLVSLLCLLVPPSNLLSSLSNNLSSCLDVSNLLSLLPDPSLCCLVVQLPDPPNVRNVSSVVSNVCSCPVPPVSNVVSCVVVVD

pLDDT: mean 94.31, std 6.08, range [65.88, 98.62]

Organism: Dryobates pubescens (NCBI:txid118200)

Mean predicted aligned error: 3.67 Å

Solvent-accessible surface area (backbone atoms only — not comparable to full-atom values): 9528 Å² total; per-residue (Å²): 108,72,68,60,53,50,42,52,49,46,50,53,52,36,41,46,66,71,22,55,102,87,43,82,44,55,68,65,62,38,49,52,52,54,51,49,36,61,76,70,41,47,60,57,52,50,63,77,45,40,82,80,44,53,77,67,42,40,51,41,53,38,51,44,52,48,52,51,47,71,39,64,62,86,94,41,40,64,44,53,55,52,41,65,77,41,54,65,59,59,52,54,31,60,56,24,62,81,36,82,95,40,17,68,48,23,45,56,44,46,49,58,45,47,73,39,65,75,51,29,49,59,43,67,78,33,82,70,47,60,52,48,70,57,40,46,66,40,91,52,58,72,58,9,53,49,42,40,54,45,52,51,45,62,66,58,66,51,58,69,65,35,50,55,49,47,72,76,61,70,128

Radius of gyration: 16.67 Å; Cα contacts (8 Å, |Δi|>4): 168; chains: 1; bounding box: 34×41×54 Å

Sequence (171 aa):
QASEEVSKSLQAMKEILCGTTDKEPPTETVAQLAQELYNSGLLVTLIANLQLIDFEGKKDVSQIFNNILRRQIGTRSPTVEYISAHPHILFMLLKGYESPNIALRCGIMLRECIRHEPLAKLILFSEQFRDFFKYVELSTFDIASDAFATFKDLLTRHKLLVAEFLEQNYD